Protein AF-A0A962BX63-F1 (afdb_monomer)

Sequence (72 aa):
QAWQLARGMEAWAGRILREARQRGAGIDSLDDPWLQPMAPIPLPAGQISGRLIDRGGCFNVNALWRDGTDNP

Foldseek 3Di:
DVVVVVVVVVVVLVVLVVVQVVPDPPDDDPPGPLQDKDDWDDDPVGIDIDGDDDPVPDPDPVVVDDDPPPDD

Structure (mmCIF, N/CA/C/O backbone):
data_AF-A0A962BX63-F1
#
_entry.id   AF-A0A962BX63-F1
#
loop_
_atom_site.group_PDB
_atom_site.id
_atom_site.type_symbol
_atom_site.label_atom_id
_atom_site.label_alt_id
_atom_site.label_comp_id
_atom_site.label_asym_id
_atom_site.label_entity_id
_atom_site.label_seq_id
_atom_site.pdbx_PDB_ins_code
_atom_site.Cartn_x
_atom_site.Cartn_y
_atom_site.Cartn_z
_atom_site.occupancy
_atom_site.B_iso_or_equiv
_atom_site.auth_seq_id
_atom_site.auth_comp_id
_atom_site.auth_asym_id
_atom_site.auth_atom_id
_atom_site.pdbx_PDB_model_num
ATOM 1 N N . GLN A 1 1 ? -22.436 7.908 6.944 1.00 77.38 1 GLN A N 1
ATOM 2 C CA . GLN A 1 1 ? -21.268 7.683 7.830 1.00 77.38 1 GLN A CA 1
ATOM 3 C C . GLN A 1 1 ? -20.112 6.961 7.125 1.00 77.38 1 GLN A C 1
ATOM 5 O O . GLN A 1 1 ? -18.992 7.444 7.220 1.00 77.38 1 GLN A O 1
ATOM 10 N N . ALA A 1 2 ? -20.357 5.882 6.366 1.00 88.12 2 ALA A N 1
ATOM 11 C CA . ALA A 1 2 ? -19.316 5.116 5.653 1.00 88.12 2 ALA A CA 1
ATOM 12 C C . ALA A 1 2 ? -18.370 5.948 4.760 1.00 88.12 2 ALA A C 1
ATOM 14 O O . ALA A 1 2 ? -17.181 5.667 4.694 1.00 88.12 2 ALA A O 1
ATOM 15 N N . TRP A 1 3 ? -18.861 7.016 4.129 1.00 93.12 3 TRP A N 1
ATOM 16 C CA . TRP A 1 3 ? -18.025 7.875 3.285 1.00 93.12 3 TRP A CA 1
ATOM 17 C C . TRP A 1 3 ? -16.898 8.590 4.048 1.00 93.12 3 TRP A C 1
ATOM 19 O O . TRP A 1 3 ? -15.779 8.686 3.554 1.00 93.12 3 TRP A O 1
ATOM 29 N N . GLN A 1 4 ? -17.155 9.041 5.281 1.00 94.06 4 GLN A N 1
ATOM 30 C CA . GLN A 1 4 ? -16.108 9.661 6.102 1.00 94.06 4 GLN A CA 1
ATOM 31 C C . GLN A 1 4 ? -15.071 8.631 6.557 1.00 94.06 4 GLN A C 1
ATOM 33 O O . GLN A 1 4 ? -13.887 8.939 6.636 1.00 94.06 4 GLN A O 1
ATOM 38 N N . LEU A 1 5 ? -15.506 7.390 6.797 1.00 93.31 5 LEU A N 1
ATOM 39 C CA . LE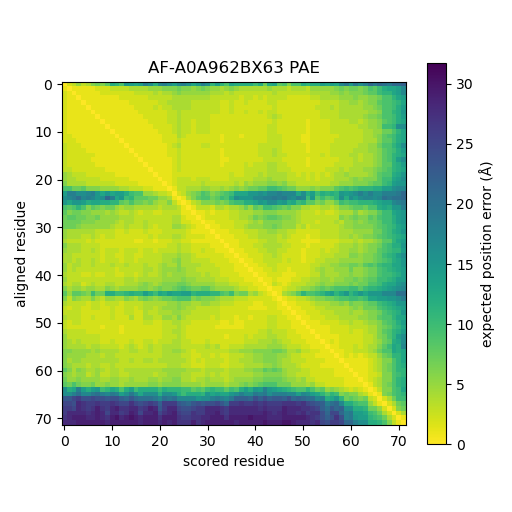U A 1 5 ? -14.600 6.278 7.075 1.00 93.31 5 LEU A CA 1
ATOM 40 C C . LEU A 1 5 ? -13.704 5.984 5.865 1.00 93.31 5 LEU A C 1
ATOM 42 O O . LEU A 1 5 ? -12.498 5.849 6.038 1.00 93.31 5 LEU A O 1
ATOM 46 N N . ALA A 1 6 ? -14.259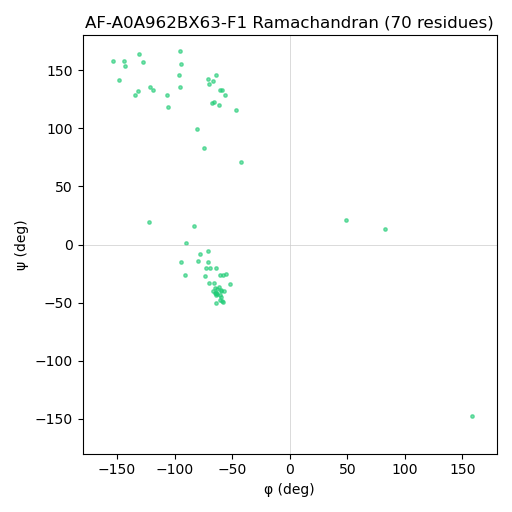 5.978 4.648 1.00 94.00 6 ALA A N 1
ATOM 47 C CA . ALA A 1 6 ? -13.485 5.813 3.416 1.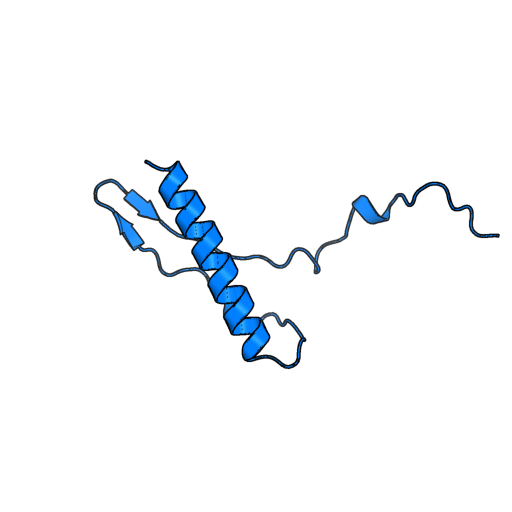00 94.00 6 ALA A CA 1
ATOM 48 C C . ALA A 1 6 ? -12.430 6.921 3.241 1.00 94.00 6 ALA A C 1
ATOM 50 O O . ALA A 1 6 ? -11.263 6.616 3.010 1.00 94.00 6 ALA A O 1
ATOM 51 N N . ARG A 1 7 ? -12.795 8.190 3.473 1.00 96.56 7 ARG A N 1
ATOM 52 C CA . ARG A 1 7 ? -11.829 9.306 3.490 1.00 96.56 7 ARG A CA 1
ATOM 53 C C . ARG A 1 7 ? -10.739 9.135 4.547 1.00 96.56 7 ARG A C 1
ATOM 55 O O . ARG A 1 7 ? -9.577 9.439 4.295 1.00 96.56 7 ARG A O 1
ATOM 62 N N . GLY A 1 8 ? -11.100 8.627 5.724 1.00 94.69 8 GLY A N 1
ATOM 63 C CA . GLY A 1 8 ? -10.136 8.256 6.758 1.00 94.69 8 GLY A CA 1
ATOM 64 C C . GLY A 1 8 ? -9.148 7.188 6.281 1.00 94.69 8 GLY A C 1
ATOM 65 O O . GLY A 1 8 ? -7.953 7.307 6.550 1.00 94.69 8 GLY A O 1
ATOM 66 N N . MET A 1 9 ? -9.612 6.189 5.520 1.00 95.81 9 MET A N 1
ATOM 67 C CA . MET A 1 9 ? -8.731 5.170 4.935 1.00 95.81 9 MET A CA 1
ATOM 68 C C . MET A 1 9 ? -7.791 5.744 3.872 1.00 95.81 9 MET A C 1
ATOM 70 O O . MET A 1 9 ? -6.620 5.378 3.843 1.00 95.81 9 MET A O 1
ATOM 74 N N . 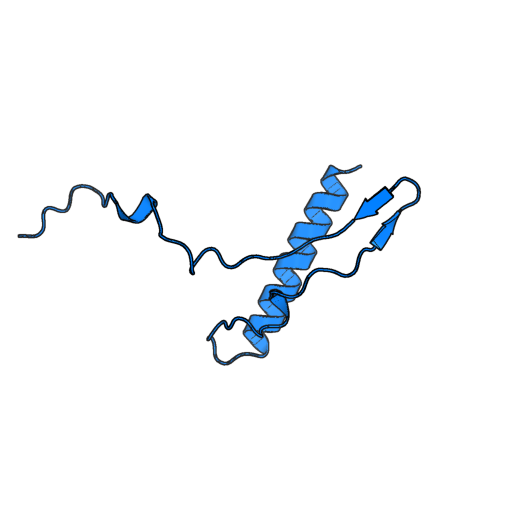GLU A 1 10 ? -8.261 6.661 3.025 1.00 96.44 10 GLU A N 1
ATOM 75 C CA . GLU A 1 10 ? -7.402 7.353 2.052 1.00 96.44 10 GLU A CA 1
ATOM 76 C C . GLU A 1 10 ? -6.322 8.191 2.757 1.00 96.44 10 GLU A C 1
ATOM 78 O O . GLU A 1 10 ? -5.146 8.151 2.386 1.00 96.44 10 GLU A O 1
ATOM 83 N N . ALA A 1 11 ? -6.690 8.901 3.829 1.00 96.69 11 ALA A N 1
ATOM 84 C CA . ALA A 1 11 ? -5.743 9.664 4.640 1.00 96.69 11 ALA A CA 1
ATOM 85 C C . ALA A 1 11 ? -4.708 8.757 5.332 1.00 96.69 11 ALA A C 1
ATOM 87 O O . ALA A 1 11 ? -3.516 9.083 5.357 1.00 96.69 11 ALA A O 1
ATOM 88 N N . TRP A 1 12 ? -5.146 7.609 5.858 1.00 95.00 12 TRP A N 1
ATOM 89 C CA . TRP A 1 12 ? -4.277 6.572 6.418 1.00 95.00 12 TRP A CA 1
ATOM 90 C C . TRP A 1 12 ? -3.281 6.043 5.377 1.00 95.00 12 TRP A C 1
ATOM 92 O O . TRP A 1 12 ? -2.077 6.035 5.644 1.00 95.00 12 TRP A O 1
ATOM 102 N N . ALA A 1 13 ? -3.759 5.696 4.179 1.00 96.06 13 ALA A N 1
ATOM 103 C CA . ALA A 1 13 ? -2.930 5.235 3.070 1.00 96.06 13 ALA A CA 1
ATOM 104 C C . ALA A 1 13 ? -1.863 6.273 2.691 1.00 96.06 13 ALA A C 1
ATOM 106 O O . ALA A 1 13 ? -0.674 5.961 2.629 1.00 96.06 13 ALA A O 1
ATOM 107 N N . GLY A 1 14 ? -2.268 7.535 2.518 1.00 95.94 14 GLY A N 1
ATOM 108 C CA . GLY A 1 14 ? -1.344 8.618 2.188 1.00 95.94 14 GLY A CA 1
ATOM 109 C C . GLY A 1 14 ? -0.283 8.855 3.267 1.00 95.94 14 GLY A C 1
ATOM 110 O O . GLY A 1 14 ? 0.866 9.151 2.943 1.00 95.94 14 GLY A O 1
ATOM 111 N N . ARG A 1 15 ? -0.638 8.717 4.551 1.00 95.25 15 ARG A N 1
ATOM 112 C CA . ARG A 1 15 ? 0.327 8.823 5.656 1.00 95.25 15 ARG A CA 1
ATOM 113 C C . ARG A 1 15 ? 1.372 7.711 5.589 1.00 95.25 15 ARG A C 1
ATOM 115 O O . ARG A 1 15 ? 2.559 8.019 5.628 1.00 95.25 15 ARG A O 1
ATOM 122 N N . ILE A 1 16 ? 0.941 6.459 5.454 1.00 94.06 16 ILE A N 1
ATOM 123 C CA . ILE A 1 16 ? 1.847 5.304 5.408 1.00 94.06 16 ILE A CA 1
ATOM 124 C C . ILE A 1 16 ? 2.817 5.395 4.228 1.00 94.06 16 ILE A C 1
ATOM 126 O O . ILE A 1 16 ? 4.012 5.178 4.412 1.00 94.06 16 ILE A O 1
ATOM 130 N N . LEU A 1 17 ? 2.341 5.777 3.040 1.00 93.81 17 LEU A N 1
ATOM 131 C CA . LEU A 1 17 ? 3.211 5.921 1.867 1.00 93.81 17 LEU A CA 1
ATOM 132 C C . LEU A 1 17 ? 4.251 7.038 2.049 1.00 93.81 17 LEU A C 1
ATOM 134 O O . LEU A 1 17 ? 5.406 6.877 1.660 1.00 93.81 17 LEU A O 1
ATOM 138 N N . ARG A 1 18 ? 3.885 8.157 2.692 1.00 94.06 18 ARG A N 1
ATOM 139 C CA . ARG A 1 18 ? 4.855 9.214 3.035 1.00 94.06 18 ARG A CA 1
ATOM 140 C C . ARG A 1 18 ? 5.898 8.733 4.041 1.00 94.06 18 ARG A C 1
ATOM 142 O O . ARG A 1 18 ? 7.073 9.041 3.876 1.00 94.06 18 ARG A O 1
ATOM 149 N N . GLU A 1 19 ? 5.485 7.982 5.058 1.00 92.12 19 GLU A N 1
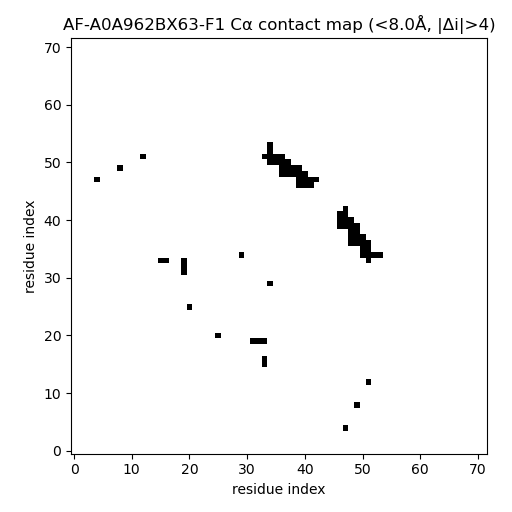ATOM 150 C CA . GLU A 1 19 ? 6.405 7.401 6.043 1.00 92.12 19 GLU A CA 1
ATOM 151 C C . GLU A 1 19 ? 7.360 6.389 5.395 1.00 92.12 19 GLU A C 1
ATOM 153 O O . GLU A 1 19 ? 8.557 6.424 5.672 1.00 92.12 19 GLU A O 1
ATOM 158 N N . ALA A 1 20 ? 6.864 5.536 4.493 1.00 91.00 20 ALA A N 1
ATOM 159 C CA . ALA A 1 20 ? 7.691 4.605 3.725 1.00 91.00 20 ALA A CA 1
ATOM 160 C C . ALA A 1 20 ? 8.727 5.350 2.868 1.00 91.00 20 ALA A C 1
ATOM 162 O O . ALA A 1 20 ? 9.922 5.073 2.958 1.00 91.00 20 ALA A O 1
ATOM 163 N N . ARG A 1 21 ? 8.289 6.383 2.134 1.00 90.50 21 ARG A N 1
ATOM 164 C CA . ARG A 1 21 ? 9.157 7.245 1.317 1.00 90.50 21 ARG A CA 1
ATOM 165 C C . ARG A 1 21 ? 10.275 7.903 2.129 1.00 90.50 21 ARG A C 1
ATOM 167 O O . ARG A 1 21 ? 11.383 8.031 1.627 1.00 90.50 21 ARG A O 1
ATOM 174 N N . GLN A 1 22 ? 9.985 8.345 3.352 1.00 90.56 22 GLN A N 1
ATOM 175 C CA . GLN A 1 22 ? 10.967 8.993 4.231 1.00 90.56 22 GLN A CA 1
ATOM 176 C C . GLN A 1 22 ? 11.988 8.012 4.819 1.00 90.56 22 GLN A C 1
ATOM 178 O O . GLN A 1 22 ? 13.093 8.423 5.159 1.00 90.56 22 GLN A O 1
ATOM 183 N N . ARG A 1 23 ? 11.617 6.735 4.975 1.00 84.94 23 ARG A N 1
ATOM 184 C CA . ARG A 1 23 ? 12.479 5.694 5.558 1.00 84.94 23 ARG A CA 1
ATOM 185 C C . ARG A 1 23 ? 13.321 4.952 4.517 1.00 84.94 23 ARG A C 1
ATOM 187 O O . ARG A 1 23 ? 14.361 4.411 4.877 1.00 84.94 23 ARG A O 1
ATOM 194 N N . GLY A 1 24 ? 12.863 4.887 3.268 1.00 79.38 24 GLY A N 1
ATOM 195 C CA . GLY A 1 24 ? 13.501 4.119 2.199 1.00 79.38 24 GLY A CA 1
ATOM 196 C C . GLY A 1 24 ? 14.451 4.929 1.312 1.00 79.38 24 GLY A C 1
ATOM 197 O O . GLY A 1 24 ? 14.416 6.155 1.267 1.00 79.38 24 GLY A O 1
ATOM 198 N N . ALA A 1 25 ? 15.259 4.218 0.524 1.00 74.75 25 ALA A N 1
ATOM 199 C CA . ALA A 1 25 ? 16.162 4.793 -0.481 1.00 74.75 25 ALA A CA 1
ATOM 200 C C . ALA A 1 25 ? 15.470 5.097 -1.832 1.00 74.75 25 ALA A C 1
ATOM 202 O O . ALA A 1 25 ? 16.137 5.278 -2.848 1.00 74.75 25 ALA A O 1
ATOM 203 N N . GLY A 1 26 ? 14.132 5.132 -1.866 1.00 80.44 26 GLY A N 1
ATOM 204 C CA . GLY A 1 26 ? 13.346 5.318 -3.092 1.00 80.44 26 GLY A CA 1
ATOM 205 C C . GLY A 1 26 ? 13.118 4.047 -3.917 1.00 80.44 26 GLY A C 1
ATOM 206 O O . GLY A 1 26 ? 12.686 4.158 -5.061 1.00 80.44 26 GLY A O 1
ATOM 207 N N . ILE A 1 27 ? 13.398 2.877 -3.343 1.00 86.12 27 ILE A N 1
ATOM 208 C CA . ILE A 1 27 ? 13.063 1.562 -3.896 1.00 86.12 27 ILE A CA 1
ATOM 209 C C . ILE A 1 27 ? 11.906 1.008 -3.071 1.00 86.12 27 ILE A C 1
ATOM 211 O O . ILE A 1 27 ? 12.027 0.967 -1.846 1.00 86.12 27 ILE A O 1
ATOM 215 N N . ASP A 1 28 ? 10.839 0.581 -3.745 1.00 89.69 28 ASP A N 1
ATOM 216 C CA . ASP A 1 28 ? 9.738 -0.148 -3.122 1.00 89.69 28 ASP A CA 1
ATOM 217 C C . ASP A 1 28 ? 9.959 -1.665 -3.287 1.00 89.69 28 ASP A C 1
ATOM 219 O O . ASP A 1 28 ? 10.342 -2.135 -4.363 1.00 89.69 28 ASP A O 1
ATOM 223 N N . SER A 1 29 ? 9.743 -2.437 -2.222 1.00 88.44 29 SER A N 1
ATOM 224 C CA . SER A 1 29 ? 9.953 -3.892 -2.174 1.00 88.44 29 SER A CA 1
ATOM 225 C C . SER A 1 29 ? 8.752 -4.634 -1.580 1.00 88.44 29 SER A C 1
ATOM 227 O O . SER A 1 29 ? 7.911 -4.036 -0.912 1.00 88.44 29 SER A O 1
ATOM 229 N N . LEU A 1 30 ? 8.672 -5.958 -1.780 1.00 88.25 30 LEU A N 1
ATOM 230 C CA . LEU A 1 30 ? 7.590 -6.784 -1.215 1.00 88.25 30 LEU A CA 1
ATOM 231 C C . LEU A 1 30 ? 7.586 -6.827 0.322 1.00 88.25 30 LEU A C 1
ATOM 233 O O . LEU A 1 30 ? 6.549 -7.124 0.916 1.00 88.25 30 LEU A O 1
ATOM 237 N N . ASP A 1 31 ? 8.717 -6.505 0.949 1.00 88.25 31 ASP A N 1
ATOM 238 C CA . ASP A 1 31 ? 8.885 -6.497 2.402 1.00 88.25 31 ASP A CA 1
ATOM 239 C C . ASP A 1 31 ? 8.555 -5.134 3.026 1.00 88.25 31 ASP A C 1
ATOM 241 O O . ASP A 1 31 ? 8.644 -4.955 4.245 1.00 88.25 31 ASP A O 1
ATOM 245 N N . ASP A 1 32 ? 8.151 -4.158 2.212 1.00 90.38 32 ASP A N 1
ATOM 246 C CA . ASP A 1 32 ? 7.913 -2.818 2.711 1.00 90.38 32 ASP A CA 1
ATOM 247 C C . ASP A 1 32 ? 6.719 -2.765 3.679 1.00 90.38 32 ASP A C 1
ATOM 249 O O . ASP A 1 32 ? 5.654 -3.343 3.420 1.00 90.38 32 ASP A O 1
ATOM 253 N N . PRO A 1 33 ? 6.814 -1.973 4.765 1.00 89.31 33 PRO A N 1
ATOM 254 C CA . PRO A 1 33 ? 5.749 -1.873 5.760 1.00 89.31 33 PRO A CA 1
ATOM 255 C C . PRO A 1 33 ? 4.399 -1.416 5.201 1.00 89.31 33 PRO A C 1
ATOM 257 O O . PRO A 1 33 ? 3.360 -1.724 5.780 1.00 89.31 33 PRO A O 1
ATOM 260 N N . TRP A 1 34 ? 4.393 -0.670 4.093 1.00 93.06 34 TRP A N 1
ATOM 261 C CA . TRP A 1 34 ? 3.162 -0.162 3.493 1.00 93.06 34 TRP A CA 1
ATOM 262 C C . TRP A 1 34 ? 2.330 -1.250 2.801 1.00 93.06 34 TRP A C 1
ATOM 264 O O . TRP A 1 34 ? 1.126 -1.062 2.632 1.00 93.06 34 TRP A O 1
ATOM 274 N N . LEU A 1 35 ? 2.931 -2.392 2.448 1.00 94.00 35 LEU A N 1
ATOM 275 C CA . LEU A 1 35 ? 2.223 -3.550 1.890 1.00 94.00 35 LEU A CA 1
ATOM 276 C C . LEU A 1 35 ? 1.516 -4.395 2.957 1.00 94.00 35 LEU A C 1
ATOM 278 O O . LEU A 1 35 ? 0.662 -5.225 2.621 1.00 94.00 35 LEU A O 1
ATOM 282 N N . GLN A 1 36 ? 1.842 -4.182 4.234 1.00 92.19 36 GLN A N 1
ATOM 283 C CA . GLN A 1 36 ? 1.208 -4.894 5.335 1.00 92.19 36 GLN A CA 1
ATOM 284 C C . GLN A 1 36 ? -0.248 -4.429 5.508 1.00 92.19 36 GLN A C 1
ATOM 286 O O . GLN A 1 36 ? -0.540 -3.231 5.414 1.00 92.19 36 GLN A O 1
ATOM 291 N N . PRO A 1 37 ? -1.196 -5.353 5.749 1.00 93.31 37 PRO A N 1
ATOM 292 C CA . PRO A 1 37 ? -2.590 -4.987 5.946 1.00 93.31 37 PRO A CA 1
ATOM 293 C C . PRO A 1 37 ? -2.761 -4.125 7.202 1.00 93.31 37 PRO A C 1
ATOM 295 O O . PRO A 1 37 ? -2.098 -4.324 8.220 1.00 93.31 37 PRO A O 1
ATOM 298 N N . MET A 1 38 ? -3.703 -3.184 7.144 1.00 93.31 38 MET A N 1
ATOM 299 C CA . MET A 1 38 ? -4.131 -2.426 8.312 1.00 93.31 38 MET A CA 1
ATOM 300 C C . MET A 1 38 ? -4.693 -3.384 9.360 1.00 93.31 38 MET A C 1
ATOM 302 O O . MET A 1 38 ? -5.557 -4.207 9.045 1.00 93.31 38 MET A O 1
ATOM 306 N N . ALA A 1 39 ? -4.268 -3.220 10.612 1.00 91.94 39 ALA A N 1
ATOM 307 C CA . ALA A 1 39 ? -4.925 -3.877 11.730 1.00 91.94 39 ALA A CA 1
ATOM 308 C C . ALA A 1 39 ? -6.426 -3.508 11.736 1.00 91.94 39 ALA A C 1
ATOM 310 O O . ALA A 1 39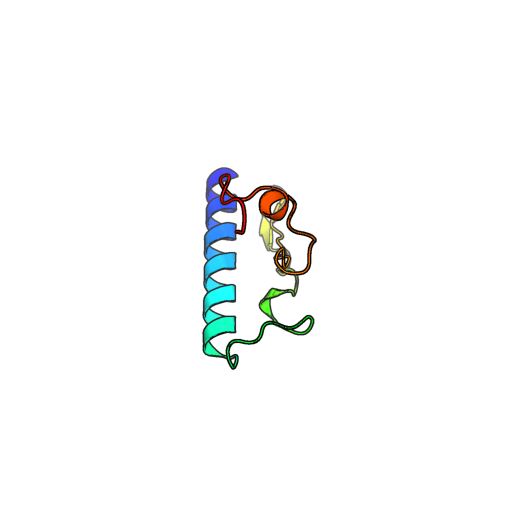 ? -6.748 -2.318 11.653 1.00 91.94 39 ALA A O 1
ATOM 311 N N . PRO A 1 40 ? -7.349 -4.485 11.810 1.00 94.25 40 PRO A N 1
ATOM 312 C CA . PRO A 1 40 ? -8.776 -4.196 11.852 1.00 94.25 40 PRO A CA 1
ATOM 313 C C . PRO A 1 40 ? -9.133 -3.311 13.050 1.00 94.25 40 PRO A C 1
ATOM 315 O O . PRO A 1 40 ? -8.726 -3.590 14.177 1.00 94.25 40 PRO A O 1
ATOM 318 N N . ILE A 1 41 ? -9.919 -2.260 12.812 1.00 93.94 41 ILE A N 1
ATOM 319 C CA . ILE A 1 41 ? -10.423 -1.376 13.867 1.00 93.94 41 ILE A CA 1
ATOM 320 C C . ILE A 1 41 ? -11.909 -1.696 14.084 1.00 93.94 41 ILE A C 1
ATOM 322 O O . ILE A 1 41 ? -12.703 -1.538 13.146 1.00 93.94 41 ILE A O 1
ATOM 326 N N . PRO A 1 42 ? -12.311 -2.151 15.286 1.00 94.50 42 PRO A N 1
ATOM 327 C CA . PRO A 1 42 ? -13.706 -2.445 15.585 1.00 94.50 42 PRO A CA 1
ATOM 328 C C . PRO A 1 42 ? -14.531 -1.156 15.683 1.00 94.50 42 PRO A C 1
ATOM 330 O O . PRO A 1 42 ? -14.078 -0.137 16.204 1.00 94.50 42 PRO A O 1
ATOM 333 N N . LEU A 1 43 ? -15.769 -1.214 15.198 1.00 91.50 43 LEU A N 1
ATOM 334 C CA . LEU A 1 43 ? -16.770 -0.151 15.254 1.00 91.50 43 LEU A CA 1
ATOM 335 C C . LEU A 1 43 ? -18.067 -0.711 15.866 1.00 91.50 43 LEU A C 1
ATOM 337 O O . LEU A 1 43 ? -18.329 -1.907 15.743 1.00 91.50 43 LEU A O 1
ATOM 341 N N . PRO A 1 44 ? -18.945 0.126 16.449 1.00 90.75 44 PRO A N 1
ATOM 342 C CA . PRO A 1 44 ? -20.192 -0.350 17.060 1.00 90.75 44 PRO A CA 1
ATOM 343 C C . PRO A 1 44 ? -21.103 -1.178 16.135 1.00 90.75 44 PRO A C 1
ATOM 345 O O . PRO A 1 44 ? -21.889 -1.984 16.616 1.00 90.75 44 PRO A O 1
ATOM 348 N N . ALA A 1 45 ? -21.002 -0.987 14.815 1.00 85.25 45 ALA A N 1
ATOM 349 C CA . ALA A 1 45 ? -21.819 -1.670 13.809 1.00 85.25 4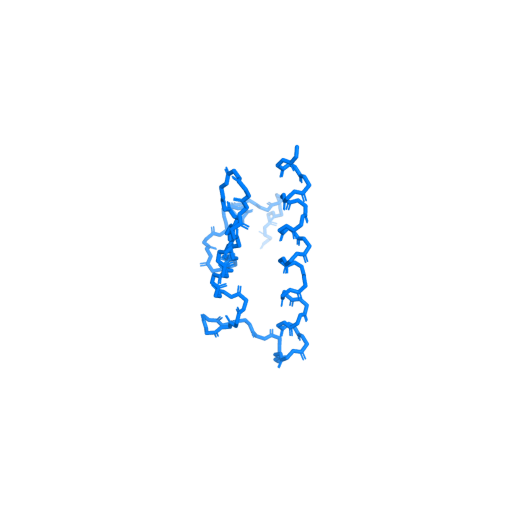5 ALA A CA 1
ATOM 350 C C . ALA A 1 45 ? -20.987 -2.452 12.771 1.00 85.25 45 ALA A C 1
ATOM 352 O O . ALA A 1 45 ? -21.472 -2.721 11.673 1.00 85.25 45 ALA A O 1
ATOM 353 N N . GLY A 1 46 ? -19.723 -2.772 13.068 1.00 89.44 46 GLY A N 1
ATOM 354 C CA . GLY A 1 46 ? -18.871 -3.519 12.143 1.00 89.44 46 GLY A CA 1
ATOM 355 C C . GLY A 1 46 ? -17.385 -3.326 12.408 1.00 89.44 46 GLY A C 1
ATOM 356 O O . GLY A 1 46 ? -16.956 -3.123 13.536 1.00 89.44 46 GLY A O 1
ATOM 357 N N . GLN A 1 47 ? -16.584 -3.372 11.353 1.00 93.62 47 GLN A N 1
ATOM 358 C CA . GLN A 1 47 ? -15.145 -3.141 11.432 1.00 93.62 47 GLN A CA 1
ATOM 359 C C . GLN A 1 47 ? -14.663 -2.409 10.186 1.00 93.62 47 GLN A C 1
ATOM 361 O O . GLN A 1 47 ? -15.302 -2.473 9.134 1.00 93.62 47 GLN A O 1
ATOM 366 N N . ILE A 1 48 ? -13.519 -1.743 10.300 1.00 93.75 48 ILE A N 1
ATOM 367 C CA . ILE A 1 48 ? -12.803 -1.178 9.161 1.00 93.75 48 ILE A CA 1
ATOM 368 C C . ILE A 1 48 ? -11.422 -1.822 9.052 1.00 93.75 48 ILE A C 1
ATOM 370 O O . ILE A 1 48 ? -10.700 -1.969 10.036 1.00 93.75 48 ILE A O 1
ATOM 374 N N . SER A 1 49 ? -11.068 -2.225 7.839 1.00 94.56 49 SER A N 1
ATOM 375 C CA . SER A 1 49 ? -9.798 -2.857 7.486 1.00 94.56 49 SER A CA 1
ATOM 376 C C . SER A 1 49 ? -9.377 -2.367 6.104 1.00 94.56 49 SER A C 1
ATOM 378 O O . SER A 1 49 ? -10.229 -2.010 5.292 1.00 94.56 49 SER A O 1
ATOM 380 N N . GLY A 1 50 ? -8.080 -2.374 5.816 1.00 93.56 50 GLY A N 1
ATOM 381 C CA . GLY A 1 50 ? -7.544 -1.858 4.560 1.00 93.56 50 GLY A CA 1
ATOM 382 C C . GLY A 1 50 ? -6.232 -2.531 4.191 1.00 93.56 50 GLY A C 1
ATOM 383 O O . GLY A 1 50 ? -5.544 -3.083 5.044 1.00 93.56 50 GLY A O 1
ATOM 384 N N . ARG A 1 51 ? -5.890 -2.494 2.906 1.00 95.69 51 ARG A N 1
ATOM 385 C CA . ARG A 1 51 ? -4.616 -2.979 2.372 1.00 95.69 51 ARG A CA 1
ATOM 386 C C . ARG A 1 51 ? -4.235 -2.127 1.167 1.00 95.69 51 ARG A C 1
ATOM 388 O O . ARG A 1 51 ? -5.103 -1.773 0.372 1.00 95.69 51 ARG A O 1
ATOM 395 N N . LEU A 1 52 ? -2.947 -1.835 1.030 1.00 95.56 52 LEU A N 1
ATOM 396 C CA . LEU A 1 52 ? -2.364 -1.243 -0.170 1.00 95.56 52 LEU A CA 1
ATOM 397 C C . LEU A 1 52 ? -1.786 -2.350 -1.056 1.00 95.56 52 LEU A C 1
ATOM 399 O O . LEU A 1 52 ? -1.313 -3.374 -0.566 1.00 95.56 52 LEU A O 1
ATOM 403 N N . ILE A 1 53 ? -1.869 -2.162 -2.369 1.00 93.69 53 ILE A N 1
ATOM 404 C CA . ILE A 1 53 ? -1.370 -3.115 -3.363 1.00 93.69 53 ILE A CA 1
ATOM 405 C C . ILE A 1 53 ? -0.552 -2.324 -4.373 1.00 93.69 53 ILE A C 1
ATOM 407 O O . ILE A 1 53 ? -1.038 -1.312 -4.883 1.00 93.69 53 ILE A O 1
ATOM 411 N N . ASP A 1 54 ? 0.650 -2.805 -4.686 1.00 93.31 54 ASP A N 1
ATOM 412 C CA . ASP A 1 54 ? 1.423 -2.261 -5.794 1.00 93.31 54 ASP A CA 1
ATOM 413 C C . ASP A 1 54 ? 0.736 -2.576 -7.132 1.00 93.31 54 ASP A C 1
ATOM 415 O O . ASP A 1 54 ? 0.504 -3.737 -7.479 1.00 93.31 54 ASP A O 1
ATOM 419 N N . ARG A 1 55 ? 0.403 -1.534 -7.894 1.00 94.12 55 ARG A N 1
ATOM 420 C CA . ARG A 1 55 ? -0.094 -1.674 -9.269 1.00 94.12 55 ARG A CA 1
ATOM 421 C C . ARG A 1 55 ? 1.021 -1.563 -10.309 1.00 94.12 55 ARG A C 1
ATOM 423 O O . ARG A 1 55 ? 0.791 -1.976 -11.441 1.00 94.12 55 ARG A O 1
ATOM 430 N N . GLY A 1 56 ? 2.200 -1.059 -9.939 1.00 90.94 56 GLY A N 1
ATOM 431 C CA . GLY A 1 56 ? 3.378 -0.972 -10.801 1.00 90.94 56 GLY A CA 1
ATOM 432 C C . GLY A 1 56 ? 3.936 -2.341 -11.192 1.00 90.94 56 GLY A C 1
ATOM 433 O O . GLY A 1 56 ? 4.369 -2.513 -12.326 1.00 90.94 56 GLY A O 1
ATOM 434 N N . GLY A 1 57 ? 3.833 -3.341 -10.312 1.00 89.38 57 GLY A N 1
ATOM 435 C CA . GLY A 1 57 ? 4.183 -4.732 -10.623 1.00 89.38 57 GLY A CA 1
ATOM 436 C C . GLY A 1 57 ? 3.224 -5.472 -11.573 1.00 89.38 57 GLY A C 1
ATOM 437 O O . GLY A 1 57 ? 3.492 -6.616 -11.935 1.00 89.38 57 GLY A O 1
ATOM 438 N N . CYS A 1 58 ? 2.097 -4.874 -11.975 1.00 93.81 58 CYS A N 1
ATOM 439 C CA . CYS A 1 58 ? 1.151 -5.474 -12.925 1.00 93.81 58 CYS A CA 1
ATOM 440 C C . CYS A 1 58 ? 1.428 -5.019 -14.368 1.00 93.81 58 CYS A C 1
ATOM 442 O O . CYS A 1 58 ? 1.927 -3.920 -14.601 1.00 93.81 58 CYS A O 1
ATOM 444 N N . PHE A 1 59 ? 1.021 -5.824 -15.360 1.00 95.00 59 PHE A N 1
ATOM 445 C CA . PHE A 1 59 ? 1.054 -5.393 -16.761 1.00 95.00 59 PHE A CA 1
ATOM 446 C C . PHE A 1 59 ? 0.153 -4.165 -16.971 1.00 95.00 59 PHE A C 1
ATOM 448 O O . PHE A 1 59 ? -1.058 -4.220 -16.741 1.00 95.00 59 PHE A O 1
ATOM 455 N N . ASN A 1 60 ? 0.741 -3.057 -17.423 1.00 93.94 60 ASN A N 1
ATOM 456 C CA . ASN A 1 60 ? 0.006 -1.826 -17.682 1.00 93.94 60 ASN A CA 1
ATOM 457 C C . ASN A 1 60 ? -0.695 -1.887 -19.046 1.00 93.94 60 ASN A C 1
ATOM 459 O O . ASN A 1 60 ? -0.090 -1.601 -20.077 1.00 93.94 60 ASN A O 1
ATOM 463 N N . VAL A 1 61 ? -1.994 -2.186 -19.045 1.00 93.12 61 VAL A N 1
ATOM 464 C CA . VAL A 1 61 ? -2.814 -2.206 -20.269 1.00 93.12 61 VAL A CA 1
ATOM 465 C C . VAL A 1 61 ? -2.871 -0.850 -20.979 1.00 93.12 61 VAL A C 1
ATOM 467 O O . VAL A 1 61 ? -2.995 -0.813 -22.198 1.00 93.12 61 VAL A O 1
ATOM 470 N N . ASN A 1 62 ? -2.690 0.265 -20.261 1.00 90.44 62 ASN A N 1
ATOM 471 C CA . ASN A 1 62 ? -2.642 1.595 -20.876 1.00 90.44 62 ASN A CA 1
ATOM 472 C C . ASN A 1 62 ? -1.353 1.817 -21.681 1.00 90.44 62 ASN A C 1
ATOM 474 O O . ASN A 1 62 ? -1.285 2.750 -22.468 1.00 90.44 62 ASN A O 1
ATOM 478 N N . ALA A 1 63 ? -0.328 0.974 -21.508 1.00 90.56 63 ALA A N 1
ATOM 479 C CA . ALA A 1 63 ? 0.891 1.040 -22.309 1.00 90.56 63 ALA A CA 1
ATOM 480 C C . ALA A 1 63 ? 0.727 0.426 -23.712 1.00 90.56 63 ALA A C 1
ATOM 482 O O . ALA A 1 63 ? 1.636 0.561 -24.528 1.00 90.56 63 ALA A O 1
ATOM 483 N N . LEU A 1 64 ? -0.406 -0.233 -23.998 1.00 89.81 64 LEU A N 1
ATOM 484 C CA . LEU A 1 64 ? -0.704 -0.833 -25.306 1.00 89.81 64 LEU A CA 1
ATOM 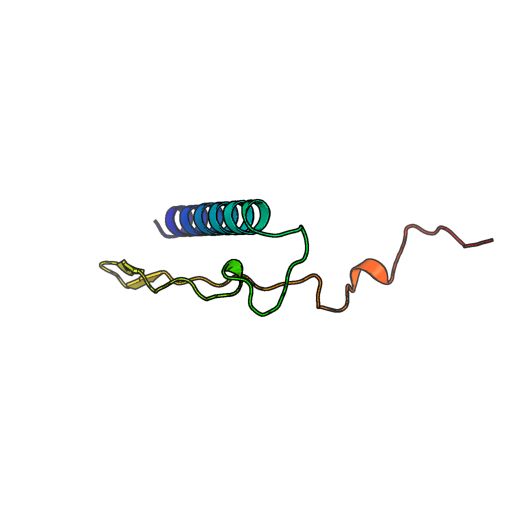485 C C . LEU A 1 64 ? -0.945 0.206 -26.405 1.00 89.81 64 LEU A C 1
ATOM 487 O O . LEU A 1 64 ? -0.843 -0.116 -27.585 1.00 89.81 64 LEU A O 1
ATOM 491 N N . TRP A 1 65 ? -1.264 1.441 -26.026 1.00 84.62 65 TRP A N 1
ATOM 492 C CA . TRP A 1 65 ? -1.466 2.540 -26.953 1.00 84.62 65 TRP A CA 1
ATOM 493 C C . TRP A 1 65 ? -0.730 3.776 -26.442 1.00 84.62 65 TRP A C 1
ATOM 495 O O . TRP A 1 65 ? -0.872 4.175 -25.289 1.00 84.62 65 TRP A O 1
ATOM 505 N N . ARG A 1 66 ? 0.083 4.372 -27.309 1.00 81.19 66 ARG A N 1
ATOM 506 C CA . ARG A 1 66 ? 0.675 5.699 -27.126 1.00 81.19 66 ARG A CA 1
ATOM 507 C C . ARG A 1 66 ? 0.205 6.527 -28.309 1.00 81.19 66 ARG A C 1
ATOM 509 O O . ARG A 1 66 ? 0.209 5.979 -29.406 1.00 81.19 66 ARG A O 1
ATOM 516 N N . ASP A 1 67 ? -0.216 7.770 -28.063 1.00 70.25 67 ASP A N 1
ATOM 517 C CA . ASP A 1 67 ? -0.823 8.749 -28.991 1.00 70.25 67 ASP A CA 1
ATOM 518 C C . ASP A 1 67 ? -0.165 8.825 -30.386 1.00 70.25 67 ASP A C 1
ATOM 520 O O . ASP A 1 67 ? 0.510 9.794 -30.720 1.00 70.25 67 ASP A O 1
ATOM 524 N N . GLY A 1 68 ? -0.342 7.793 -31.213 1.00 62.19 68 GLY A N 1
ATOM 525 C CA . GLY A 1 68 ? 0.019 7.759 -32.627 1.00 62.19 68 GLY A CA 1
ATOM 526 C C . GLY A 1 68 ? 1.430 8.229 -32.987 1.00 62.19 68 GLY A C 1
ATOM 527 O O . GLY A 1 68 ? 1.632 8.613 -34.134 1.00 62.19 68 GLY A O 1
ATOM 528 N N . THR A 1 69 ? 2.403 8.245 -32.067 1.00 60.06 69 THR A N 1
ATOM 529 C CA . THR A 1 69 ? 3.791 8.517 -32.446 1.00 60.06 69 THR A CA 1
ATOM 530 C C . THR A 1 69 ? 4.314 7.268 -33.134 1.00 60.06 69 THR A C 1
ATOM 532 O O . THR A 1 69 ? 4.916 6.402 -32.494 1.00 60.06 69 THR A O 1
ATOM 535 N N . ASP A 1 70 ? 4.016 7.163 -34.427 1.00 54.97 70 ASP A N 1
ATOM 536 C CA . ASP A 1 70 ? 4.754 6.324 -35.354 1.00 54.97 70 ASP A CA 1
ATO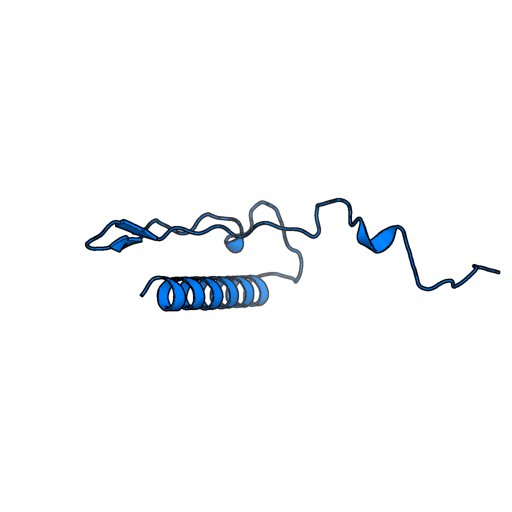M 537 C C . ASP A 1 70 ? 6.238 6.601 -35.110 1.00 54.97 70 ASP A C 1
ATOM 539 O O . ASP A 1 70 ? 6.723 7.730 -35.222 1.00 54.97 70 ASP A O 1
ATOM 543 N N . ASN A 1 71 ? 6.937 5.569 -34.654 1.00 49.06 71 ASN A N 1
ATOM 544 C CA . ASN A 1 71 ? 8.381 5.593 -34.546 1.00 49.06 71 ASN A CA 1
ATOM 545 C C . ASN A 1 71 ? 8.936 5.671 -35.982 1.00 49.06 71 ASN A C 1
ATOM 547 O O . ASN A 1 71 ? 8.574 4.792 -36.769 1.00 49.06 71 ASN A O 1
ATOM 551 N N . PRO A 1 72 ? 9.743 6.685 -36.351 1.00 50.97 72 PRO A N 1
ATOM 552 C CA . PRO A 1 72 ? 10.426 6.683 -37.643 1.00 50.97 72 PRO A CA 1
ATOM 553 C C . PRO A 1 72 ? 11.390 5.495 -37.779 1.00 50.97 72 PRO A C 1
ATOM 555 O O . PRO A 1 72 ? 11.823 4.935 -36.739 1.00 50.97 72 PRO A O 1
#

Radius of gyration: 17.49 Å; Cα contacts (8 Å, |Δi|>4): 36; chains: 1; bounding box: 38×16×55 Å

pLDDT: mean 88.53, std 10.46, range [49.06, 96.69]

Solvent-accessible surface area (backbone atoms only — not comparable to full-atom values): 4792 Å² total; per-residue (Å²): 115,69,67,62,52,51,53,50,50,52,53,50,50,55,52,43,52,52,53,50,57,73,74,43,93,80,70,88,59,93,83,38,78,57,57,50,63,48,76,72,44,83,47,102,90,51,70,49,71,51,69,54,75,82,64,82,85,46,90,61,70,73,71,78,61,68,93,77,72,75,78,131

Secondary structure (DSSP, 8-state):
-HHHHHHHHHHHHHHHHHHHHHHSSS---TT-GGGSPPPPEEETTEEE------STTS--GGGG--SS----

Mean predicted aligned error: 6.12 Å